Protein AF-A0A227J5L9-F1 (afdb_monomer)

pLDDT: mean 97.01, std 2.02, range [86.06, 98.88]

Mean predicted aligned error: 3.34 Å

Foldseek 3Di:
DQVDPVPVQRHNDDPVVVVLVVCCVVVPDPVLVVQLVVQCVVVVDNVVSVLVSVCVSCVPPCNCVSCSVCRCPPHDPCVVVVVVVVVVVVCCVPPPVVVVVVVVVVVVVVVCVVCVPPDD

Solvent-accessible surface area (backbone atoms only — not comparable to full-atom values): 6968 Å² total; per-residue (Å²): 104,34,88,40,84,88,44,71,86,37,57,67,69,52,73,67,58,49,48,51,54,50,49,52,66,75,65,65,45,71,68,54,56,51,50,28,54,58,45,18,74,74,66,76,34,65,66,60,11,49,53,52,47,53,46,63,73,31,55,88,38,67,79,53,40,74,39,47,84,57,63,70,61,95,56,56,67,61,67,53,48,55,52,51,50,51,51,51,52,50,48,45,40,65,75,46,51,51,53,54,53,47,53,52,52,52,52,53,49,49,50,53,63,71,50,66,84,60,86,130

Radius of gyration: 22.79 Å; Cα contacts (8 Å, |Δi|>4): 57; chains: 1; bounding box: 56×36×61 Å

Nearest PDB structures (foldseek):
  3gzh-assembly1_A  TM=9.976E-01  e=1.103E-10  Escherichia coli O157:H7
  2pts-assembly1_A  TM=9.900E-01  e=1.573E-10  Escherichia coli
  2ptr-assembly1_B-2  TM=9.992E-01  e=2.843E-10  Escherichia coli
  2ptr-assembly1_A-2  TM=9.948E-01  e=4.564E-10  Escherichia coli
  2ptq-assembly1_A  TM=9.961E-01  e=6.906E-10  Escherichia coli

InterPro domains:
  IPR008948 L-Aspartase-like [SSF48557] (12-119)
  IPR022761 Fumarate lyase, N-terminal [PF00206] (4-120)
  IPR024083 Fumarase/histidase, N-terminal [G3DSA:1.10.275.10] (1-71)
  IPR047136 Adenylosuccinate lyase PurB, bacteria [PTHR43411] (1-120)

Organism: Vibrio parahaemolyticus (NCBI:txid670)

Structure (mmCIF, N/CA/C/O backbone):
data_AF-A0A227J5L9-F1
#
_entry.id   AF-A0A227J5L9-F1
#
loop_
_atom_site.group_PDB
_atom_site.id
_atom_site.type_symbol
_atom_site.label_atom_id
_atom_site.label_alt_id
_atom_site.label_comp_id
_atom_site.label_asym_id
_atom_site.label_entity_id
_atom_site.label_seq_id
_atom_site.pdbx_PDB_ins_code
_atom_site.Cartn_x
_atom_site.Cartn_y
_atom_site.Cartn_z
_atom_site.occupancy
_atom_site.B_iso_or_equiv
_atom_site.auth_seq_id
_atom_site.auth_comp_id
_atom_site.auth_asym_id
_atom_site.auth_atom_id
_atom_site.pdbx_PDB_model_num
ATOM 1 N N . LEU A 1 1 ? -7.383 -10.925 11.156 1.00 88.50 1 LEU A N 1
ATOM 2 C CA . LEU A 1 1 ? -7.974 -11.322 12.455 1.00 88.50 1 LEU A CA 1
ATOM 3 C C . LEU A 1 1 ? -9.370 -11.901 12.258 1.00 88.50 1 LEU A C 1
ATOM 5 O O . LEU A 1 1 ? -9.517 -13.080 12.512 1.00 88.50 1 LEU A O 1
ATOM 9 N N . ALA A 1 2 ? -10.328 -11.152 11.695 1.00 92.06 2 ALA A N 1
ATOM 10 C CA . ALA A 1 2 ? -11.714 -11.605 11.471 1.00 92.06 2 ALA A CA 1
ATOM 11 C C . ALA A 1 2 ? -11.877 -12.971 10.762 1.00 92.06 2 ALA A C 1
ATOM 13 O O . ALA A 1 2 ? -12.803 -13.722 11.045 1.00 92.06 2 ALA A O 1
ATOM 14 N N . ALA A 1 3 ? -10.969 -13.322 9.846 1.00 93.38 3 ALA A N 1
ATOM 15 C CA . ALA A 1 3 ? -10.995 -14.610 9.145 1.00 93.38 3 ALA A CA 1
ATOM 16 C C . ALA A 1 3 ? -10.444 -15.802 9.966 1.00 93.38 3 ALA A C 1
ATOM 18 O O . ALA A 1 3 ? -10.459 -16.933 9.484 1.00 93.38 3 ALA A O 1
ATOM 19 N N . THR A 1 4 ? -9.923 -15.568 11.174 1.00 95.50 4 THR A N 1
ATOM 20 C CA . THR A 1 4 ? -9.308 -16.581 12.043 1.00 95.50 4 THR A CA 1
ATOM 21 C C . THR A 1 4 ? -10.305 -17.002 13.121 1.00 95.50 4 THR A C 1
ATOM 23 O O . THR A 1 4 ? -10.536 -16.260 14.071 1.00 95.50 4 THR A O 1
ATOM 26 N N . ALA A 1 5 ? -10.886 -18.199 12.989 1.00 95.06 5 ALA A N 1
ATOM 27 C CA . ALA A 1 5 ? -11.962 -18.683 13.861 1.00 95.06 5 ALA A CA 1
ATOM 28 C C . ALA A 1 5 ? -11.568 -18.787 15.348 1.00 95.06 5 ALA A C 1
ATOM 30 O O . ALA A 1 5 ? -12.430 -18.735 16.223 1.00 95.06 5 ALA A O 1
ATOM 31 N N . GLU A 1 6 ? -10.277 -18.930 15.641 1.00 97.62 6 GLU A N 1
ATOM 32 C CA . GLU A 1 6 ? -9.729 -19.022 16.993 1.00 97.62 6 GLU A CA 1
ATOM 33 C C . GLU A 1 6 ? -9.680 -17.672 17.732 1.00 97.62 6 GLU A C 1
ATOM 35 O O . GLU A 1 6 ? -9.526 -17.662 18.952 1.00 97.62 6 GLU A O 1
ATOM 40 N N . ILE A 1 7 ? -9.815 -16.541 17.026 1.00 96.50 7 ILE A N 1
ATOM 41 C CA . ILE A 1 7 ? -9.799 -15.188 17.607 1.00 96.50 7 ILE A CA 1
ATOM 42 C C . ILE A 1 7 ? -11.244 -14.701 17.747 1.00 96.50 7 ILE A C 1
ATOM 44 O O . ILE A 1 7 ? -11.744 -13.921 16.940 1.00 96.50 7 ILE A O 1
ATOM 48 N N . ALA A 1 8 ? -11.941 -15.196 18.769 1.00 96.81 8 ALA A N 1
ATOM 49 C CA . ALA A 1 8 ? -13.371 -14.947 18.961 1.00 96.81 8 ALA A CA 1
ATOM 50 C C . ALA A 1 8 ? -13.713 -13.471 19.247 1.00 96.81 8 ALA A C 1
ATOM 52 O O . ALA A 1 8 ? -14.840 -13.044 18.999 1.00 96.81 8 ALA A O 1
ATOM 53 N N . GLU A 1 9 ? -12.756 -12.685 19.748 1.00 97.06 9 GLU A N 1
ATOM 54 C CA . GLU A 1 9 ? -12.909 -11.250 19.999 1.00 97.06 9 GLU A CA 1
ATOM 55 C C . GLU A 1 9 ? -13.003 -10.413 18.712 1.00 97.06 9 GLU A C 1
ATOM 57 O O . GLU A 1 9 ? -13.466 -9.275 18.761 1.00 97.06 9 GLU A O 1
ATOM 62 N N . VAL A 1 10 ? -12.603 -10.973 17.564 1.00 96.94 10 VAL A N 1
ATOM 63 C CA . VAL A 1 10 ? -12.768 -10.360 16.241 1.00 96.94 10 VAL A CA 1
ATOM 64 C C . VAL A 1 10 ? -13.524 -11.343 15.343 1.00 96.94 10 VAL A C 1
ATOM 66 O O . VAL A 1 10 ? -12.890 -12.139 14.649 1.00 96.94 10 VAL A O 1
ATOM 69 N N . PRO A 1 11 ? -14.869 -11.334 15.355 1.00 96.44 11 PRO A N 1
ATOM 70 C CA . PRO A 1 11 ? -15.656 -12.257 14.546 1.00 96.44 11 PRO A CA 1
ATOM 71 C C . PRO A 1 11 ? -15.469 -11.997 13.046 1.00 96.44 11 PRO A C 1
ATOM 73 O O . PRO A 1 11 ? -15.021 -10.928 12.629 1.00 96.44 11 PRO A O 1
ATOM 76 N N . ALA A 1 12 ? -15.849 -12.981 12.227 1.00 97.25 12 ALA A N 1
ATOM 77 C CA . ALA A 1 12 ? -15.866 -12.831 10.777 1.00 97.25 12 ALA A CA 1
ATOM 78 C C . ALA A 1 12 ? -16.761 -11.660 10.364 1.00 97.25 12 ALA A C 1
ATOM 80 O O . ALA A 1 12 ? -17.913 -11.579 10.789 1.00 97.25 12 ALA A O 1
ATOM 81 N N . PHE A 1 13 ? -16.217 -10.784 9.521 1.00 97.38 13 PHE A N 1
ATOM 82 C CA . PHE A 1 13 ? -16.936 -9.614 9.045 1.00 97.38 13 PHE A CA 1
ATOM 83 C C . PHE A 1 13 ? -17.960 -9.960 7.964 1.00 97.38 13 PHE A C 1
ATOM 85 O O . PHE A 1 13 ? -17.742 -10.860 7.145 1.00 97.38 13 PHE A O 1
ATOM 92 N N . SER A 1 14 ? -19.045 -9.190 7.930 1.00 97.81 14 SER A N 1
ATOM 93 C CA . SER A 1 14 ? -20.008 -9.155 6.832 1.00 97.81 14 SER A CA 1
ATOM 94 C C . SER A 1 14 ? -19.347 -8.779 5.497 1.00 97.81 14 SER A C 1
ATOM 96 O O . SER A 1 14 ? -18.230 -8.252 5.444 1.00 97.81 14 SER A O 1
ATOM 98 N N . ALA A 1 15 ? -20.030 -9.054 4.384 1.00 97.81 15 ALA A N 1
ATOM 99 C CA . ALA A 1 15 ? -19.538 -8.657 3.064 1.00 97.81 15 ALA A CA 1
ATOM 100 C C . ALA A 1 15 ? -19.441 -7.127 2.953 1.00 97.81 15 ALA A C 1
ATOM 102 O O . ALA A 1 15 ? -18.488 -6.607 2.384 1.00 97.81 15 ALA A O 1
ATOM 103 N N . GLU A 1 16 ? -20.391 -6.416 3.556 1.00 97.56 16 GLU A N 1
ATOM 104 C CA . GLU A 1 16 ? -20.464 -4.961 3.579 1.00 97.56 16 GLU A CA 1
ATOM 105 C C . GLU A 1 16 ? -19.307 -4.345 4.375 1.00 97.56 16 GLU A C 1
ATOM 107 O O . GLU A 1 16 ? -18.691 -3.384 3.918 1.00 97.56 16 GLU A O 1
ATOM 112 N N . ALA A 1 17 ? -18.967 -4.915 5.535 1.00 97.19 17 ALA A N 1
ATOM 113 C CA . ALA A 1 17 ? -17.833 -4.454 6.333 1.00 97.19 17 ALA A CA 1
ATOM 114 C C . ALA A 1 17 ? -16.485 -4.739 5.653 1.00 97.19 17 ALA A C 1
ATOM 116 O O . ALA A 1 17 ? -15.603 -3.880 5.675 1.00 97.19 17 ALA A O 1
ATOM 117 N N . ASN A 1 18 ? -16.327 -5.901 5.006 1.00 97.50 18 ASN A N 1
ATOM 118 C CA . ASN A 1 18 ? -15.130 -6.177 4.204 1.00 97.50 18 ASN A CA 1
ATOM 119 C C . ASN A 1 18 ? -15.016 -5.201 3.026 1.00 97.50 18 ASN A C 1
ATOM 121 O O . ASN A 1 18 ? -13.963 -4.597 2.844 1.00 97.50 18 ASN A O 1
ATOM 125 N N . GLN A 1 19 ? -16.112 -4.971 2.294 1.00 97.69 19 GLN A N 1
ATOM 126 C CA . GLN A 1 19 ? -16.127 -4.022 1.181 1.00 97.69 19 GLN A CA 1
ATOM 127 C C . GLN A 1 19 ? -15.775 -2.603 1.641 1.00 97.69 19 GLN A C 1
ATOM 129 O O . GLN A 1 19 ? -15.016 -1.918 0.966 1.00 97.69 19 GLN A O 1
ATOM 134 N N . PHE A 1 20 ? -16.261 -2.171 2.808 1.00 97.56 20 PHE A N 1
ATOM 135 C CA . PHE A 1 20 ? -15.897 -0.873 3.375 1.00 97.56 20 PHE A CA 1
ATOM 136 C C . PHE A 1 20 ? -14.382 -0.741 3.612 1.00 97.56 20 PHE A C 1
ATOM 138 O O . PHE A 1 20 ? -13.795 0.294 3.297 1.00 97.56 20 PHE A O 1
ATOM 145 N N . LEU A 1 21 ? -13.740 -1.777 4.165 1.00 97.06 21 LEU A N 1
ATOM 146 C CA . LEU A 1 21 ? -12.292 -1.782 4.401 1.00 97.06 21 LEU A CA 1
ATOM 147 C C . LEU A 1 21 ? -11.497 -1.800 3.087 1.00 97.06 21 LEU A C 1
ATOM 149 O O . LEU A 1 21 ? -10.510 -1.071 2.965 1.00 97.06 21 LEU A O 1
ATOM 153 N N . ASP A 1 22 ? -11.943 -2.587 2.108 1.00 97.62 22 ASP A N 1
ATOM 154 C CA . ASP A 1 22 ? -11.329 -2.647 0.780 1.00 97.62 22 ASP A CA 1
ATOM 155 C C . ASP A 1 22 ? -11.436 -1.294 0.061 1.00 97.62 22 ASP A C 1
ATOM 157 O O . ASP A 1 22 ? -10.448 -0.794 -0.481 1.00 97.62 22 ASP A O 1
ATOM 161 N N . ASP A 1 23 ? -12.604 -0.651 0.123 1.00 98.00 23 ASP A N 1
ATOM 162 C CA . ASP A 1 23 ? -12.834 0.673 -0.455 1.00 98.00 23 ASP A CA 1
ATOM 163 C C . ASP A 1 23 ? -11.990 1.747 0.235 1.00 98.00 23 ASP A C 1
ATOM 165 O O . ASP A 1 23 ? -11.495 2.655 -0.436 1.00 98.00 23 ASP A O 1
ATOM 169 N N . LEU A 1 24 ? -11.791 1.653 1.554 1.00 96.44 24 LEU A N 1
ATOM 170 C CA . LEU A 1 24 ? -10.923 2.570 2.292 1.00 96.44 24 LEU A CA 1
ATOM 171 C C . LEU A 1 24 ? -9.466 2.471 1.817 1.00 96.44 24 LEU A C 1
ATOM 173 O O . LEU A 1 24 ? -8.802 3.497 1.672 1.00 96.44 24 LEU A O 1
ATOM 177 N N . ALA A 1 25 ? -8.975 1.257 1.554 1.00 96.31 25 ALA A N 1
ATOM 178 C CA . ALA A 1 25 ? -7.630 1.043 1.029 1.00 96.31 25 ALA A CA 1
ATOM 179 C C . ALA A 1 25 ? -7.506 1.482 -0.441 1.00 96.31 25 ALA A C 1
ATOM 181 O O . ALA A 1 25 ? -6.538 2.149 -0.806 1.00 96.31 25 ALA A O 1
ATOM 182 N N . ALA A 1 26 ? -8.488 1.139 -1.279 1.00 97.81 26 ALA A N 1
ATOM 183 C CA . ALA A 1 26 ? -8.471 1.433 -2.710 1.00 97.81 26 ALA A CA 1
ATOM 184 C C . ALA A 1 26 ? -8.648 2.927 -3.026 1.00 97.81 26 ALA A C 1
ATOM 186 O O . ALA A 1 26 ? -8.095 3.415 -4.010 1.00 97.81 26 ALA A O 1
ATOM 187 N N . ASN A 1 27 ? -9.405 3.651 -2.197 1.00 97.75 27 ASN A N 1
ATOM 188 C CA . ASN A 1 27 ? -9.740 5.061 -2.410 1.00 97.75 27 ASN A CA 1
ATOM 189 C C . ASN A 1 27 ? -9.002 6.011 -1.453 1.00 97.75 27 ASN A C 1
ATOM 191 O O . ASN A 1 27 ? -9.432 7.153 -1.274 1.00 97.75 27 ASN A O 1
ATOM 195 N N . PHE A 1 28 ? -7.906 5.560 -0.833 1.00 98.19 28 PHE A N 1
ATOM 196 C CA . PHE A 1 28 ? -7.077 6.409 0.020 1.00 98.19 28 PHE A CA 1
ATOM 197 C C . PHE A 1 28 ? -6.597 7.651 -0.746 1.00 98.19 28 PHE A C 1
ATOM 199 O O . PHE A 1 28 ? -6.024 7.549 -1.833 1.00 98.19 28 PHE A O 1
ATOM 206 N N . SER A 1 29 ? -6.830 8.833 -0.176 1.00 98.38 29 SER A N 1
ATOM 207 C CA . SER A 1 29 ? -6.619 10.114 -0.854 1.00 98.38 29 SER A CA 1
ATOM 208 C C . SER A 1 29 ? -5.532 10.978 -0.209 1.00 98.38 29 SER A C 1
ATOM 210 O O . SER A 1 29 ? -5.118 10.771 0.931 1.00 98.38 29 SER A O 1
ATOM 212 N N . GLU A 1 30 ? -5.107 12.033 -0.910 1.00 98.38 30 GLU A N 1
ATOM 213 C CA . GLU A 1 30 ? -4.221 13.049 -0.323 1.00 98.38 30 GLU A CA 1
ATOM 214 C C . GLU A 1 30 ? -4.853 13.740 0.896 1.00 98.38 30 GLU A C 1
ATOM 216 O O . GLU A 1 30 ? -4.150 14.080 1.847 1.00 98.38 30 GLU A O 1
ATOM 221 N N . ALA A 1 31 ? -6.180 13.912 0.912 1.00 98.50 31 ALA A N 1
ATOM 222 C CA . ALA A 1 31 ? -6.887 14.471 2.061 1.00 98.50 31 ALA A CA 1
ATOM 223 C C . ALA A 1 31 ? -6.791 13.549 3.289 1.00 98.50 31 ALA A C 1
ATOM 225 O O . ALA A 1 31 ? -6.610 14.030 4.408 1.00 98.50 31 ALA A O 1
ATOM 226 N N . ASP A 1 32 ? -6.838 12.231 3.082 1.00 98.25 32 ASP A N 1
ATOM 227 C CA . ASP A 1 32 ? -6.628 11.245 4.145 1.00 98.25 32 ASP A CA 1
ATOM 228 C C . ASP A 1 32 ? -5.187 11.274 4.663 1.00 98.25 32 ASP A C 1
ATOM 230 O O . ASP A 1 32 ? -4.957 11.279 5.874 1.00 98.25 32 ASP A O 1
ATOM 234 N N . ALA A 1 33 ? -4.208 11.387 3.760 1.00 98.19 33 ALA A N 1
ATOM 235 C CA . ALA A 1 33 ? -2.807 11.554 4.136 1.00 98.19 33 ALA A CA 1
ATOM 236 C C . ALA A 1 33 ? -2.585 12.828 4.970 1.00 98.19 33 ALA A C 1
ATOM 238 O O . ALA A 1 33 ? -1.884 12.794 5.984 1.00 98.19 33 ALA A O 1
ATOM 239 N N . LEU A 1 34 ? -3.216 13.945 4.592 1.00 98.44 34 LEU A N 1
ATOM 240 C CA . LEU A 1 34 ? -3.180 15.184 5.370 1.00 98.44 34 LEU A CA 1
ATOM 241 C C . LEU A 1 34 ? -3.846 15.015 6.738 1.00 98.44 34 LEU A C 1
ATOM 243 O O . LEU A 1 34 ? -3.291 15.479 7.734 1.00 98.44 34 LEU A O 1
ATOM 247 N N . ARG A 1 35 ? -4.972 14.296 6.817 1.00 98.38 35 ARG A N 1
ATOM 248 C CA . ARG A 1 35 ? -5.629 13.998 8.094 1.00 98.38 35 ARG A CA 1
ATOM 249 C C . ARG A 1 35 ? -4.721 13.192 9.026 1.00 98.38 35 ARG A C 1
ATOM 251 O O . ARG A 1 35 ? -4.613 13.523 10.205 1.00 98.38 35 ARG A O 1
ATOM 258 N N . ILE A 1 36 ? -4.000 12.200 8.504 1.00 98.50 36 ILE A N 1
ATOM 259 C CA . ILE A 1 36 ? -2.988 11.457 9.272 1.00 98.50 36 ILE A CA 1
ATOM 260 C C . ILE A 1 36 ? -1.898 12.406 9.781 1.00 98.50 36 ILE A C 1
ATOM 262 O O . ILE A 1 36 ? -1.532 12.342 10.954 1.00 98.50 36 ILE A O 1
ATOM 266 N N . LYS A 1 37 ? -1.417 13.338 8.946 1.00 98.25 37 LYS A N 1
ATOM 267 C CA . LYS A 1 37 ? -0.428 14.343 9.370 1.00 98.25 37 LYS A CA 1
ATOM 268 C C . LYS A 1 37 ? -0.949 15.283 10.453 1.00 98.25 37 LYS A C 1
ATOM 270 O O . LYS A 1 37 ? -0.175 15.679 11.320 1.00 98.25 37 LYS A O 1
ATOM 275 N N . GLU A 1 38 ? -2.231 15.633 10.454 1.00 98.25 38 GLU A N 1
ATOM 276 C CA . GLU A 1 38 ? -2.833 16.404 11.548 1.00 98.25 38 GLU A CA 1
ATOM 277 C C . GLU A 1 38 ? -2.810 15.633 12.868 1.00 98.25 38 GLU A C 1
ATOM 279 O O . GLU A 1 38 ? -2.395 16.186 13.886 1.00 98.25 38 GLU A O 1
ATOM 284 N N . ILE A 1 39 ? -3.202 14.357 12.843 1.00 98.19 39 ILE A N 1
ATOM 285 C CA . ILE A 1 39 ? -3.189 13.477 14.019 1.00 98.19 39 ILE A CA 1
ATOM 286 C C . ILE A 1 39 ? -1.753 13.281 14.528 1.00 98.19 39 ILE A C 1
ATOM 288 O O . ILE A 1 39 ? -1.499 13.353 15.733 1.00 98.19 39 ILE A O 1
ATOM 292 N N . GLU A 1 40 ? -0.796 13.108 13.612 1.00 98.06 40 GLU A N 1
ATOM 293 C CA . GLU A 1 40 ? 0.627 12.939 13.921 1.00 98.06 40 GLU A CA 1
ATOM 294 C C . GLU A 1 40 ? 1.196 14.112 14.726 1.00 98.06 40 GLU A C 1
ATOM 296 O O . GLU A 1 40 ? 2.042 13.911 15.594 1.00 98.06 40 GLU A O 1
ATOM 301 N N . ARG A 1 41 ? 0.694 15.338 14.528 1.00 97.19 41 ARG A N 1
ATOM 302 C CA . ARG A 1 41 ? 1.122 16.503 15.326 1.00 97.19 41 ARG A CA 1
ATOM 303 C C . ARG A 1 41 ? 0.807 16.355 16.813 1.00 97.19 41 ARG A C 1
ATOM 305 O O . ARG A 1 41 ? 1.463 16.999 17.628 1.00 97.19 41 ARG A O 1
ATOM 312 N N . THR A 1 42 ? -0.203 15.562 17.161 1.00 96.25 42 THR A N 1
ATOM 313 C CA . THR A 1 42 ? -0.575 15.275 18.548 1.00 96.25 42 THR A CA 1
ATOM 314 C C . THR A 1 42 ? 0.107 14.013 19.062 1.00 96.25 42 THR A C 1
ATOM 316 O O . THR A 1 42 ? 0.594 14.012 20.189 1.00 96.25 42 THR A O 1
ATOM 319 N N . THR A 1 43 ? 0.168 12.945 18.261 1.00 94.31 43 THR A N 1
ATOM 320 C CA . THR A 1 43 ? 0.774 11.671 18.690 1.00 94.31 43 THR A CA 1
ATOM 321 C C . THR A 1 43 ? 2.301 11.703 18.690 1.00 94.31 43 THR A C 1
ATOM 323 O O . THR A 1 43 ? 2.921 10.933 19.420 1.00 94.31 43 THR A O 1
ATOM 326 N N . ASN A 1 44 ? 2.905 12.565 17.865 1.00 95.00 44 ASN A N 1
ATOM 327 C CA . ASN A 1 44 ? 4.332 12.586 17.541 1.00 95.00 44 ASN A CA 1
ATOM 328 C C . ASN A 1 44 ? 4.864 11.209 17.089 1.00 95.00 44 ASN A C 1
ATOM 330 O O . ASN A 1 44 ? 6.009 10.848 17.363 1.00 95.00 44 ASN A O 1
ATOM 334 N N . HIS A 1 45 ? 3.997 10.424 16.441 1.00 94.69 45 HIS A N 1
ATOM 335 C CA . HIS A 1 45 ? 4.292 9.095 15.918 1.00 94.69 45 HIS A CA 1
ATOM 336 C C . HIS A 1 45 ? 3.379 8.795 14.722 1.00 94.69 45 HIS A C 1
ATOM 338 O O . HIS A 1 45 ? 2.152 8.760 14.854 1.00 94.69 45 HIS A O 1
ATOM 344 N N . ASP A 1 46 ? 3.999 8.535 13.576 1.00 93.31 46 ASP A N 1
ATOM 345 C CA . ASP A 1 46 ? 3.375 8.279 12.274 1.00 93.31 46 ASP A CA 1
ATOM 346 C C . ASP A 1 46 ? 2.451 7.047 12.242 1.00 93.31 46 ASP A C 1
ATOM 348 O O . ASP A 1 46 ? 1.264 7.184 11.957 1.00 93.31 46 ASP A O 1
ATOM 352 N N . VAL A 1 47 ? 2.934 5.852 12.594 1.00 94.62 47 VAL A N 1
ATOM 353 C CA . VAL A 1 47 ? 2.131 4.616 12.588 1.00 94.62 47 VAL A CA 1
ATOM 354 C C . VAL A 1 47 ? 0.969 4.718 13.574 1.00 94.62 47 VAL A C 1
ATOM 356 O O . VAL A 1 47 ? -0.153 4.322 13.258 1.00 94.62 47 VAL A O 1
ATOM 359 N N . LYS A 1 48 ? 1.191 5.341 14.739 1.00 93.62 48 LYS A N 1
ATOM 360 C CA . LYS A 1 48 ? 0.105 5.600 15.688 1.00 93.62 48 LYS A CA 1
ATOM 361 C C . LYS A 1 48 ? -0.945 6.551 15.108 1.00 93.62 48 LYS A C 1
ATOM 363 O O . LYS A 1 48 ? -2.132 6.377 15.369 1.00 93.62 48 LYS A O 1
ATOM 368 N N . ALA A 1 49 ? -0.537 7.539 14.312 1.00 97.44 49 ALA A N 1
ATOM 369 C CA . ALA A 1 49 ? -1.470 8.437 13.639 1.00 97.44 49 ALA A CA 1
ATOM 370 C C . ALA A 1 49 ? -2.323 7.710 12.587 1.00 97.44 49 ALA A C 1
ATOM 372 O O . ALA A 1 49 ? -3.519 7.981 12.492 1.00 97.44 49 ALA A O 1
ATOM 373 N N . VAL A 1 50 ? -1.747 6.744 11.861 1.00 97.31 50 VAL A N 1
ATOM 374 C CA . VAL A 1 50 ? -2.500 5.863 10.950 1.00 97.31 50 VAL A CA 1
ATOM 375 C C . VAL A 1 50 ? -3.523 5.022 11.718 1.00 97.31 50 VAL A C 1
ATOM 377 O O . VAL A 1 50 ? -4.670 4.929 11.291 1.00 97.31 50 VAL A O 1
ATOM 380 N N . GLU A 1 51 ? -3.158 4.457 12.874 1.00 95.94 51 GLU A N 1
ATOM 381 C CA . GLU A 1 51 ? -4.100 3.707 13.720 1.00 95.94 51 GLU A CA 1
ATOM 382 C C . GLU A 1 51 ? -5.305 4.572 14.127 1.00 95.94 51 GLU A C 1
ATOM 384 O O . GLU A 1 51 ? -6.451 4.161 13.956 1.00 95.94 51 GLU A O 1
ATOM 389 N N . TYR A 1 52 ? -5.064 5.793 14.615 1.00 96.25 52 TYR A N 1
ATOM 390 C CA . TYR A 1 52 ? -6.143 6.718 14.976 1.00 96.25 52 TYR A CA 1
ATOM 391 C C . TYR A 1 52 ? -6.999 7.121 13.775 1.00 96.25 52 TYR A C 1
ATOM 393 O O . TYR A 1 52 ? -8.221 7.162 13.894 1.00 96.25 52 TYR A O 1
ATOM 401 N N . PHE A 1 53 ? -6.385 7.368 12.619 1.00 97.94 53 PHE A N 1
ATOM 402 C CA . PHE A 1 53 ? -7.116 7.638 11.385 1.00 97.94 53 PHE A CA 1
ATOM 403 C C . PHE A 1 53 ? -8.058 6.481 11.015 1.00 97.94 53 PHE A C 1
ATOM 405 O O . PHE A 1 53 ? -9.223 6.718 10.698 1.00 97.94 53 PHE A O 1
ATOM 412 N N . LEU A 1 54 ? -7.598 5.228 11.107 1.00 96.69 54 LEU A N 1
ATOM 413 C CA . LEU A 1 54 ? -8.447 4.061 10.852 1.00 96.69 54 LEU A CA 1
ATOM 414 C C . LEU A 1 54 ? -9.609 3.987 11.850 1.00 96.69 54 LEU A C 1
ATOM 416 O O . LEU A 1 54 ? -10.745 3.761 11.435 1.00 96.69 54 LEU A O 1
ATOM 420 N N . LYS A 1 55 ? -9.353 4.255 13.139 1.00 96.00 55 LYS A N 1
ATOM 421 C CA . LYS A 1 55 ? -10.403 4.331 14.169 1.00 96.00 55 LYS A CA 1
ATOM 422 C C . LYS A 1 55 ? -11.445 5.414 13.860 1.00 96.00 55 LYS A C 1
ATOM 424 O O . LYS A 1 55 ? -12.630 5.163 14.051 1.00 96.00 55 LYS A O 1
ATOM 429 N N . GLU A 1 56 ? -11.029 6.580 13.355 1.00 96.69 56 GLU A N 1
ATOM 430 C CA . GLU A 1 56 ? -11.950 7.636 12.905 1.00 96.69 56 GLU A CA 1
ATOM 431 C C . GLU A 1 56 ? -12.809 7.171 11.722 1.00 96.69 56 GLU A C 1
ATOM 433 O O . GLU A 1 56 ? -14.019 7.382 11.723 1.00 96.69 56 GLU A O 1
ATOM 438 N N . LYS A 1 57 ? -12.211 6.501 10.729 1.00 96.56 57 LYS A N 1
ATOM 439 C CA . LYS A 1 57 ? -12.919 6.059 9.516 1.00 96.56 57 LYS A CA 1
ATOM 440 C C . LYS A 1 57 ? -13.980 5.001 9.783 1.00 96.56 57 LYS A C 1
ATOM 442 O O . LYS A 1 57 ? -15.009 5.010 9.115 1.00 96.56 57 LYS A O 1
ATOM 447 N N . VAL A 1 58 ? -13.749 4.106 10.739 1.00 95.88 58 VAL A N 1
ATOM 448 C CA . VAL A 1 58 ? -14.693 3.020 11.041 1.00 95.88 58 VAL A CA 1
ATOM 449 C C . VAL A 1 58 ? -15.723 3.368 12.116 1.00 95.88 58 VAL A C 1
ATOM 451 O O . VAL A 1 58 ? -16.557 2.525 12.436 1.00 95.88 58 VAL A O 1
ATOM 454 N N . ALA A 1 59 ? -15.677 4.575 12.692 1.00 95.38 59 ALA A N 1
ATOM 455 C CA . ALA A 1 59 ? -16.489 4.941 13.854 1.00 95.38 59 ALA A CA 1
ATOM 456 C C . ALA A 1 59 ? -18.002 4.789 13.623 1.00 95.38 59 ALA A C 1
ATOM 458 O O . ALA A 1 59 ? -18.723 4.348 14.519 1.00 95.38 59 ALA A O 1
ATOM 459 N N . ASP A 1 60 ? -18.461 5.081 12.406 1.00 94.19 60 ASP A N 1
ATOM 460 C CA . ASP A 1 60 ? -19.873 5.005 12.018 1.00 94.19 60 ASP A CA 1
ATOM 461 C C . ASP A 1 60 ? -20.292 3.625 11.479 1.00 94.19 60 ASP A C 1
ATOM 463 O O . ASP A 1 60 ? -21.442 3.439 11.080 1.00 94.19 60 ASP A O 1
ATOM 467 N N . VAL A 1 61 ? -19.384 2.641 11.471 1.00 96.12 61 VAL A N 1
ATOM 468 C CA . VAL A 1 61 ? -19.660 1.258 11.059 1.00 96.12 61 VAL A CA 1
ATOM 469 C C . VAL A 1 61 ? -19.678 0.382 12.315 1.00 96.12 61 VAL A C 1
ATOM 471 O O . VAL A 1 61 ? -18.612 -0.039 12.765 1.00 96.12 61 VAL A O 1
ATOM 474 N N . PRO A 1 62 ? -20.853 0.074 12.910 1.00 96.38 62 PRO A N 1
ATOM 475 C CA . PRO A 1 62 ? -20.930 -0.535 14.242 1.00 96.38 62 PRO A CA 1
ATOM 476 C C . PRO A 1 62 ? -20.136 -1.837 14.387 1.00 96.38 62 PRO A C 1
ATOM 478 O O . PRO A 1 62 ? -19.511 -2.066 15.419 1.00 96.38 62 PRO A O 1
ATOM 481 N N . GLU A 1 63 ? -20.137 -2.664 13.340 1.00 96.31 63 GLU A N 1
ATOM 482 C CA . GLU A 1 63 ? -19.405 -3.931 13.281 1.00 96.31 63 GLU A CA 1
ATOM 483 C C . GLU A 1 63 ? -17.884 -3.738 13.386 1.00 96.31 63 GLU A C 1
ATOM 485 O O . GLU A 1 63 ? -17.223 -4.436 14.150 1.00 96.31 63 GLU A O 1
ATOM 490 N N . LEU A 1 64 ? -17.333 -2.754 12.669 1.00 96.81 64 LEU A N 1
ATOM 491 C CA . LEU A 1 64 ? -15.901 -2.449 12.676 1.00 96.81 64 LEU A CA 1
ATOM 492 C C . LEU A 1 64 ? -15.503 -1.640 13.917 1.00 96.81 64 LEU A C 1
ATOM 494 O O . LEU A 1 64 ? -14.446 -1.871 14.503 1.00 96.81 64 LEU A O 1
ATOM 498 N N . HIS A 1 65 ? -16.364 -0.721 14.358 1.00 96.25 65 HIS A N 1
ATOM 499 C CA . HIS A 1 65 ? -16.151 0.057 15.573 1.00 96.25 65 HIS A CA 1
ATOM 500 C C . HIS A 1 65 ? -16.088 -0.837 16.821 1.00 96.25 65 HIS A C 1
ATOM 502 O O . HIS A 1 65 ? -15.285 -0.579 17.715 1.00 96.25 65 HIS A O 1
ATOM 508 N N . ALA A 1 66 ? -16.876 -1.918 16.871 1.00 96.38 66 ALA A N 1
ATOM 509 C CA . ALA A 1 66 ? -16.867 -2.874 17.981 1.00 96.38 66 ALA A CA 1
ATOM 510 C C . ALA A 1 66 ? -15.502 -3.553 18.206 1.00 96.38 66 ALA A C 1
ATOM 512 O O . ALA A 1 66 ? -15.231 -4.019 19.311 1.00 96.38 66 ALA A O 1
ATOM 513 N N . VAL A 1 67 ? -14.643 -3.586 17.184 1.00 96.50 67 VAL A N 1
ATOM 514 C CA . VAL A 1 67 ? -13.306 -4.198 17.227 1.00 96.50 67 VAL A CA 1
ATOM 515 C C . VAL A 1 67 ? -12.190 -3.175 16.995 1.00 96.50 67 VAL A C 1
ATOM 517 O O . VAL A 1 67 ? -11.075 -3.541 16.630 1.00 96.50 67 VAL A O 1
ATOM 520 N N . ASN A 1 68 ? -12.455 -1.882 17.210 1.00 93.75 68 ASN A N 1
ATOM 521 C CA . ASN A 1 68 ? -11.501 -0.810 16.908 1.00 93.75 68 ASN A CA 1
ATOM 522 C C . ASN A 1 68 ? -10.160 -0.936 17.668 1.00 93.75 68 ASN A C 1
ATOM 524 O O . ASN A 1 68 ? -9.114 -0.559 17.146 1.00 93.75 68 ASN A O 1
ATOM 528 N N . GLU A 1 69 ? -10.149 -1.512 18.869 1.00 94.50 69 GLU A N 1
ATOM 529 C CA . GLU A 1 69 ? -8.926 -1.746 19.646 1.00 94.50 69 GLU A CA 1
ATOM 530 C C . GLU A 1 69 ? -8.074 -2.905 19.104 1.00 94.50 69 GLU A C 1
ATOM 532 O O . GLU A 1 69 ? -6.954 -3.113 19.567 1.00 94.50 69 GLU A O 1
ATOM 537 N N . PHE A 1 70 ? -8.566 -3.639 18.099 1.00 96.25 70 PHE A N 1
ATOM 538 C CA . PHE A 1 70 ? -7.803 -4.676 17.407 1.00 96.25 70 PHE A CA 1
ATOM 539 C C . PHE A 1 70 ? -7.035 -4.165 16.182 1.00 96.25 70 PHE A C 1
ATOM 541 O O . PHE A 1 70 ? -6.246 -4.916 15.597 1.00 96.25 70 PHE A O 1
ATOM 548 N N . PHE A 1 71 ? -7.198 -2.893 15.800 1.00 94.38 71 PHE A N 1
ATOM 549 C CA . PHE A 1 71 ? -6.268 -2.273 14.857 1.00 94.38 71 PHE A CA 1
ATOM 550 C C . PHE A 1 71 ? -4.863 -2.265 15.462 1.00 94.38 71 PHE A C 1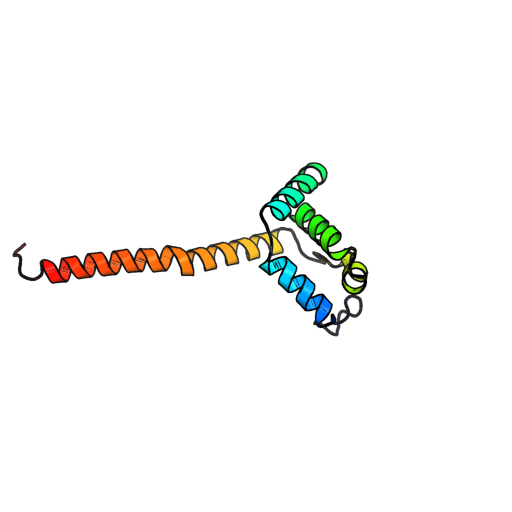
ATOM 552 O O . PHE A 1 71 ? -4.674 -1.837 16.597 1.00 94.38 71 PHE A O 1
ATOM 559 N N . HIS A 1 72 ? -3.881 -2.750 14.694 1.00 95.31 72 HIS A N 1
ATOM 560 C CA . HIS A 1 72 ? -2.483 -2.861 15.128 1.00 95.31 72 HIS A CA 1
ATOM 561 C C . HIS A 1 72 ? -2.262 -3.813 16.331 1.00 95.31 72 HIS A C 1
ATOM 563 O O . HIS A 1 72 ? -1.230 -3.755 16.999 1.00 95.31 72 HIS A O 1
ATOM 569 N N . PHE A 1 73 ? -3.208 -4.724 16.605 1.00 96.88 73 PHE A N 1
ATOM 570 C CA . PHE A 1 73 ? -3.089 -5.693 17.697 1.00 96.88 73 PHE A CA 1
ATOM 571 C C . PHE A 1 73 ? -1.839 -6.570 17.554 1.00 96.88 73 PHE A C 1
ATOM 573 O O . PHE A 1 73 ? -1.668 -7.264 16.554 1.00 96.88 73 PHE A O 1
ATOM 580 N N . ALA A 1 74 ? -1.002 -6.562 18.596 1.00 96.56 74 ALA A N 1
ATOM 581 C CA . ALA A 1 74 ? 0.256 -7.309 18.690 1.00 96.56 74 ALA A CA 1
ATOM 582 C C . ALA A 1 74 ? 1.305 -6.991 17.603 1.00 96.56 74 ALA A C 1
ATOM 584 O O . ALA A 1 74 ? 2.312 -7.693 17.517 1.00 96.56 74 ALA A O 1
ATOM 585 N N . CYS A 1 75 ? 1.107 -5.932 16.817 1.00 96.62 75 CYS A N 1
ATOM 586 C CA . CYS A 1 75 ? 2.096 -5.449 15.862 1.00 96.62 75 CYS A CA 1
ATOM 587 C C . CYS A 1 75 ? 3.058 -4.459 16.528 1.00 96.62 75 CYS A C 1
ATOM 589 O O . CYS A 1 75 ? 2.700 -3.743 17.464 1.00 96.62 75 CYS A O 1
ATOM 591 N N . THR A 1 76 ? 4.279 -4.387 16.005 1.00 96.25 76 THR A N 1
ATOM 592 C CA . THR A 1 76 ? 5.160 -3.227 16.177 1.00 96.25 76 THR A CA 1
ATOM 593 C C . THR A 1 76 ? 5.087 -2.325 14.945 1.00 96.25 76 THR A C 1
ATOM 595 O O . THR A 1 76 ? 4.673 -2.755 13.866 1.00 96.25 76 THR A O 1
ATOM 598 N N . SER A 1 77 ? 5.536 -1.076 15.070 1.00 93.81 77 SER A N 1
ATOM 599 C CA . SER A 1 77 ? 5.646 -0.134 13.949 1.00 93.81 77 SER A CA 1
ATOM 600 C C . SER A 1 77 ? 6.409 -0.738 12.765 1.00 93.81 77 SER A C 1
ATOM 602 O O . SER A 1 77 ? 6.029 -0.536 11.615 1.00 93.81 77 SER A O 1
ATOM 604 N N . GLU A 1 78 ? 7.431 -1.553 13.038 1.00 95.94 78 GLU A N 1
ATOM 605 C CA . GLU A 1 78 ? 8.234 -2.187 11.991 1.00 95.94 78 GLU A CA 1
ATOM 606 C C . GLU A 1 78 ? 7.510 -3.286 11.212 1.00 95.94 78 GLU A C 1
ATOM 608 O O . GLU A 1 78 ? 7.837 -3.469 10.044 1.00 95.94 78 GLU A O 1
ATOM 613 N N . ASP A 1 79 ? 6.496 -3.948 11.779 1.00 97.50 79 ASP A N 1
ATOM 614 C CA . ASP A 1 79 ? 5.677 -4.911 11.024 1.00 97.50 79 ASP A CA 1
ATOM 615 C C . ASP A 1 79 ? 4.867 -4.204 9.924 1.00 97.50 79 ASP A C 1
ATOM 617 O O . ASP A 1 79 ? 4.575 -4.772 8.868 1.00 97.50 79 ASP A O 1
ATOM 621 N N . ILE A 1 80 ? 4.520 -2.936 10.164 1.00 97.44 80 ILE A N 1
ATOM 622 C CA . ILE A 1 80 ? 3.794 -2.087 9.217 1.00 97.44 80 ILE A CA 1
ATOM 623 C C . ILE A 1 80 ? 4.769 -1.437 8.233 1.00 97.44 80 ILE A C 1
ATOM 625 O O . ILE A 1 80 ? 4.554 -1.492 7.018 1.00 97.44 80 ILE A O 1
ATOM 629 N N . ASN A 1 81 ? 5.862 -0.857 8.736 1.00 96.75 81 ASN A N 1
ATOM 630 C CA . ASN A 1 81 ? 6.847 -0.156 7.914 1.00 96.75 81 ASN A CA 1
ATOM 631 C C . ASN A 1 81 ? 7.524 -1.097 6.918 1.00 96.75 81 ASN A C 1
ATOM 633 O O . ASN A 1 81 ? 7.558 -0.799 5.724 1.00 96.75 81 ASN A O 1
ATOM 637 N N . ASN A 1 82 ? 8.022 -2.254 7.365 1.00 98.00 82 ASN A N 1
ATOM 638 C CA . ASN A 1 82 ? 8.754 -3.162 6.483 1.00 98.00 82 ASN A CA 1
ATOM 639 C C . ASN A 1 82 ? 7.866 -3.718 5.355 1.00 98.00 82 ASN A C 1
ATOM 641 O O . ASN A 1 82 ? 8.311 -3.803 4.209 1.00 98.00 82 ASN A O 1
ATOM 645 N N . THR A 1 83 ? 6.598 -4.009 5.652 1.00 98.19 83 THR A N 1
ATOM 646 C CA . THR A 1 83 ? 5.599 -4.479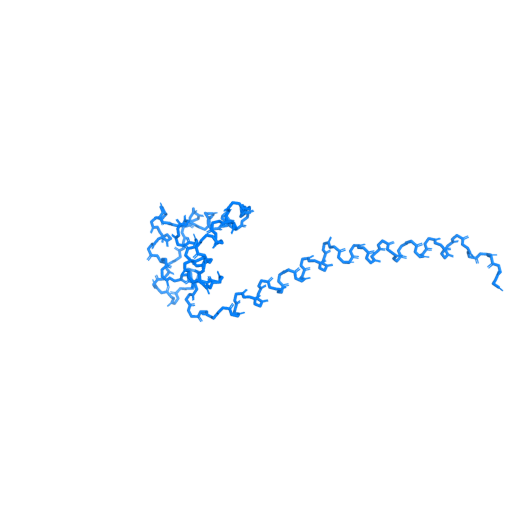 4.694 1.00 98.19 83 THR A CA 1
ATOM 647 C C . THR A 1 83 ? 5.271 -3.368 3.705 1.00 98.19 83 THR A C 1
ATOM 649 O O . THR A 1 83 ? 5.269 -3.604 2.496 1.00 98.19 83 THR A O 1
ATOM 652 N N . SER A 1 84 ? 5.096 -2.135 4.191 1.00 98.06 84 SER A N 1
ATOM 653 C CA . SER A 1 84 ? 4.875 -0.959 3.341 1.00 98.06 84 SER A CA 1
ATOM 654 C C . SER A 1 84 ? 6.051 -0.736 2.388 1.00 98.06 84 SER A C 1
ATOM 656 O O . SER A 1 84 ? 5.858 -0.602 1.181 1.00 98.06 84 SER A O 1
ATOM 658 N N . HIS A 1 85 ? 7.286 -0.790 2.891 1.00 98.69 85 HIS A N 1
ATOM 659 C CA . HIS A 1 85 ? 8.489 -0.661 2.070 1.00 98.69 85 HIS A CA 1
ATOM 660 C C . HIS A 1 85 ? 8.625 -1.790 1.045 1.00 98.69 85 HIS A C 1
ATOM 662 O O . HIS A 1 85 ? 8.980 -1.533 -0.105 1.00 98.69 85 HIS A O 1
ATOM 668 N N . ALA A 1 86 ? 8.318 -3.032 1.424 1.00 98.69 86 ALA A N 1
ATOM 669 C CA . ALA A 1 86 ? 8.342 -4.161 0.502 1.00 98.69 86 ALA A CA 1
ATOM 670 C C . ALA A 1 86 ? 7.342 -3.973 -0.651 1.00 98.69 86 ALA A C 1
ATOM 672 O O . ALA A 1 86 ? 7.698 -4.208 -1.808 1.00 98.69 86 ALA A O 1
ATOM 673 N N . LEU A 1 87 ? 6.125 -3.503 -0.355 1.00 98.56 87 LEU A N 1
ATOM 674 C CA . LEU A 1 87 ? 5.115 -3.188 -1.368 1.00 98.56 87 LEU A CA 1
ATOM 675 C C . LEU A 1 87 ? 5.566 -2.036 -2.277 1.00 98.56 87 LEU A C 1
ATOM 677 O O . LEU A 1 87 ? 5.503 -2.180 -3.496 1.00 98.56 87 LEU A O 1
ATOM 681 N N . MET A 1 88 ? 6.110 -0.952 -1.711 1.00 98.75 88 MET A N 1
ATOM 682 C CA . MET A 1 88 ? 6.656 0.176 -2.482 1.00 98.75 88 MET A CA 1
ATOM 683 C C . MET A 1 88 ? 7.762 -0.269 -3.448 1.00 98.75 88 MET A C 1
ATOM 685 O O . MET A 1 88 ? 7.753 0.099 -4.621 1.00 98.75 88 MET A O 1
ATOM 689 N N . LEU A 1 89 ? 8.717 -1.073 -2.969 1.00 98.88 89 LEU A N 1
ATOM 690 C CA . LEU A 1 89 ? 9.827 -1.569 -3.784 1.00 98.88 89 LEU A CA 1
ATOM 691 C C . LEU A 1 89 ? 9.354 -2.534 -4.870 1.00 98.88 89 LEU A C 1
ATOM 693 O O . LEU A 1 89 ? 9.866 -2.491 -5.989 1.00 98.88 89 LEU A O 1
ATOM 697 N N . LYS A 1 90 ? 8.394 -3.408 -4.550 1.00 98.75 90 LYS A N 1
ATOM 698 C CA . LYS A 1 90 ? 7.817 -4.343 -5.516 1.00 98.75 90 LYS A CA 1
ATOM 699 C C . LYS A 1 90 ? 7.117 -3.593 -6.646 1.00 98.75 90 LYS A C 1
ATOM 701 O O . LYS A 1 90 ? 7.429 -3.855 -7.805 1.00 98.75 90 LYS A O 1
ATOM 706 N N . GLU A 1 91 ? 6.240 -2.655 -6.299 1.00 98.62 91 GLU A N 1
ATOM 707 C CA . GLU A 1 91 ? 5.492 -1.843 -7.257 1.00 98.62 91 GLU A CA 1
ATOM 708 C C . GLU A 1 91 ? 6.451 -1.036 -8.137 1.00 98.62 91 GLU A C 1
ATOM 710 O O . GLU A 1 91 ? 6.475 -1.218 -9.350 1.00 98.62 91 GLU A O 1
ATOM 715 N N . ALA A 1 92 ? 7.355 -0.256 -7.532 1.00 98.75 92 ALA A N 1
ATOM 716 C CA . ALA A 1 92 ? 8.338 0.534 -8.273 1.00 98.75 92 ALA A CA 1
ATOM 717 C C . ALA A 1 92 ? 9.196 -0.329 -9.211 1.00 98.75 92 ALA A C 1
ATOM 719 O O . ALA A 1 92 ? 9.488 0.066 -10.341 1.00 98.75 92 ALA A O 1
ATOM 720 N N . ARG A 1 93 ? 9.594 -1.530 -8.774 1.00 98.75 93 ARG A N 1
ATOM 721 C CA . ARG A 1 93 ? 10.330 -2.467 -9.626 1.00 98.75 93 ARG A CA 1
ATOM 722 C C . ARG A 1 93 ? 9.504 -2.888 -10.837 1.00 98.75 93 ARG A C 1
ATOM 724 O O . ARG A 1 93 ? 10.024 -2.883 -11.949 1.00 98.75 93 ARG A O 1
ATOM 731 N N . GLU A 1 94 ? 8.267 -3.310 -10.612 1.00 98.75 94 GLU A N 1
ATOM 732 C CA . GLU A 1 94 ? 7.423 -3.949 -11.623 1.00 98.75 94 GLU A CA 1
ATOM 733 C C . GLU A 1 94 ? 6.843 -2.947 -12.622 1.00 98.75 94 GLU A C 1
ATOM 735 O O . GLU A 1 94 ? 6.831 -3.236 -13.818 1.00 98.75 94 GLU A O 1
ATOM 740 N N . THR A 1 95 ? 6.432 -1.767 -12.161 1.00 98.62 95 THR A N 1
ATOM 741 C CA . THR A 1 95 ? 5.692 -0.800 -12.984 1.00 98.62 95 THR A CA 1
ATOM 742 C C . THR A 1 95 ? 6.519 0.392 -13.449 1.00 98.62 95 THR A C 1
ATOM 744 O O . THR A 1 95 ? 6.097 1.085 -14.372 1.00 98.62 95 THR A O 1
ATOM 747 N N . VAL A 1 96 ? 7.724 0.596 -12.900 1.00 98.69 96 VAL A N 1
ATOM 748 C CA . VAL A 1 96 ? 8.622 1.694 -13.305 1.00 98.69 96 VAL A CA 1
ATOM 749 C C . VAL A 1 96 ? 9.987 1.177 -13.760 1.00 98.69 96 VAL A C 1
ATOM 751 O O . VAL A 1 96 ? 10.355 1.322 -14.922 1.00 98.69 96 VAL A O 1
ATOM 754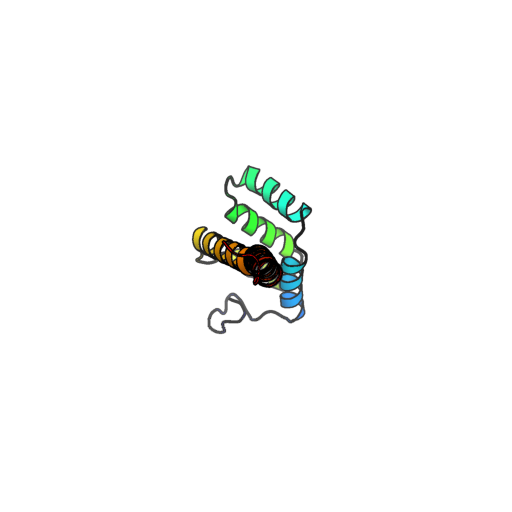 N N . ILE A 1 97 ? 10.750 0.531 -12.874 1.00 98.81 97 ILE A N 1
ATOM 755 C CA . ILE A 1 97 ? 12.166 0.214 -13.132 1.00 98.81 97 ILE A CA 1
ATOM 756 C C . ILE A 1 97 ? 12.321 -0.808 -14.265 1.00 98.81 97 ILE A C 1
ATOM 758 O O . ILE A 1 97 ? 13.115 -0.596 -15.180 1.00 98.81 97 ILE A O 1
ATOM 762 N N . LEU A 1 98 ? 11.597 -1.931 -14.216 1.00 98.81 98 LEU A N 1
ATOM 763 C CA . LEU A 1 98 ? 11.704 -2.969 -15.245 1.00 98.81 98 LEU A CA 1
ATOM 764 C C . LEU A 1 98 ? 11.228 -2.493 -16.630 1.00 98.81 98 LEU A C 1
ATOM 766 O O . LEU A 1 98 ? 11.926 -2.804 -17.601 1.00 98.81 98 LEU A O 1
ATOM 770 N N . PRO A 1 99 ? 10.115 -1.740 -16.756 1.00 98.81 99 PRO A N 1
ATOM 771 C CA . PRO A 1 99 ? 9.743 -1.091 -18.012 1.00 98.81 99 PRO A CA 1
ATOM 772 C C . PRO A 1 99 ? 10.840 -0.183 -18.577 1.00 98.81 99 PRO A C 1
ATOM 774 O O . PRO A 1 99 ? 11.208 -0.331 -19.740 1.00 98.81 99 PRO A O 1
ATOM 777 N N . GLU A 1 100 ? 11.447 0.681 -17.762 1.00 98.81 100 GLU A N 1
ATOM 778 C CA . GLU A 1 100 ? 12.496 1.585 -18.254 1.00 98.81 100 GLU A CA 1
ATOM 779 C C . GLU A 1 100 ? 13.786 0.853 -18.642 1.00 98.81 100 GLU A C 1
ATOM 781 O O . GLU A 1 100 ? 14.401 1.143 -19.672 1.00 98.81 100 GLU A O 1
ATOM 786 N N . ILE A 1 101 ? 14.175 -0.173 -17.880 1.00 98.81 101 ILE A N 1
ATOM 787 C CA . ILE A 1 101 ? 15.290 -1.048 -18.264 1.00 98.81 101 ILE A CA 1
ATOM 788 C C . ILE A 1 101 ? 14.986 -1.749 -19.594 1.00 98.81 101 ILE A C 1
ATOM 790 O O . ILE A 1 101 ? 15.881 -1.897 -20.429 1.00 98.81 101 ILE A O 1
ATOM 794 N N . ARG A 1 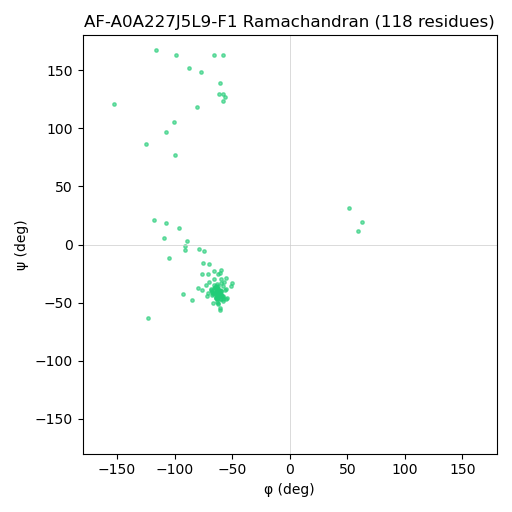102 ? 13.736 -2.174 -19.821 1.00 98.75 102 ARG A N 1
ATOM 795 C CA . ARG A 1 102 ? 13.327 -2.789 -21.089 1.00 98.75 102 ARG A CA 1
ATOM 796 C C . ARG A 1 102 ? 13.471 -1.809 -22.250 1.00 98.75 102 ARG A C 1
ATOM 798 O O . ARG A 1 102 ? 14.088 -2.181 -23.246 1.00 98.75 102 ARG A O 1
ATOM 805 N N . ASN A 1 103 ? 12.998 -0.574 -22.084 1.00 98.75 103 ASN A N 1
ATOM 806 C CA . ASN A 1 103 ? 13.132 0.491 -23.080 1.00 98.75 103 ASN A CA 1
ATOM 807 C C . ASN A 1 103 ? 14.600 0.697 -23.478 1.00 98.75 103 ASN A C 1
ATOM 809 O O . ASN A 1 103 ? 14.929 0.733 -24.664 1.00 98.75 103 ASN A O 1
ATOM 813 N N . LEU A 1 104 ? 15.500 0.758 -22.492 1.00 98.81 104 LEU A N 1
ATOM 814 C CA . LEU A 1 104 ? 16.933 0.906 -22.739 1.00 98.81 104 LEU A CA 1
ATOM 815 C C . LEU A 1 104 ? 17.524 -0.298 -23.485 1.00 98.81 104 LEU A C 1
ATOM 817 O O . LEU A 1 104 ? 18.274 -0.123 -24.446 1.00 98.81 104 LEU A O 1
ATOM 821 N N . ILE A 1 105 ? 17.190 -1.520 -23.061 1.00 98.88 105 ILE A N 1
ATOM 822 C CA . ILE A 1 105 ? 17.647 -2.749 -23.725 1.00 98.88 105 ILE A CA 1
ATOM 823 C C . ILE A 1 105 ? 17.218 -2.753 -25.192 1.00 98.88 105 ILE A C 1
ATOM 825 O O . ILE A 1 105 ? 18.019 -3.088 -26.066 1.00 98.88 105 ILE A O 1
ATOM 829 N N . ASP A 1 106 ? 15.969 -2.395 -25.468 1.00 98.81 106 ASP A N 1
ATOM 830 C CA . ASP A 1 106 ? 15.425 -2.438 -26.819 1.00 98.81 106 ASP A CA 1
ATOM 831 C C . ASP A 1 106 ? 16.006 -1.321 -27.699 1.00 98.81 106 ASP A C 1
ATOM 833 O O . ASP A 1 106 ? 16.326 -1.576 -28.861 1.00 98.81 106 ASP A O 1
ATOM 837 N N . ALA A 1 107 ? 16.283 -0.140 -27.136 1.00 98.81 107 ALA A N 1
ATOM 838 C CA . ALA A 1 107 ? 17.016 0.922 -27.826 1.00 98.81 107 ALA A CA 1
ATOM 839 C C . ALA A 1 107 ? 18.446 0.491 -28.202 1.00 98.81 107 ALA A C 1
ATOM 841 O O . ALA A 1 107 ? 18.874 0.674 -29.341 1.00 98.81 107 ALA A O 1
ATOM 842 N N . ILE A 1 108 ? 19.177 -0.146 -27.281 1.00 98.81 108 ILE A N 1
ATOM 843 C CA . ILE A 1 108 ? 20.529 -0.658 -27.558 1.00 98.81 108 ILE A CA 1
ATOM 844 C C . ILE A 1 108 ? 20.485 -1.751 -28.633 1.00 98.81 108 ILE A C 1
ATOM 846 O O . ILE A 1 108 ? 21.320 -1.764 -29.538 1.00 98.81 108 ILE A O 1
ATOM 850 N N . LYS A 1 109 ? 19.501 -2.657 -28.576 1.00 98.81 109 LYS A N 1
ATOM 851 C CA . LYS A 1 109 ? 19.308 -3.680 -29.616 1.00 98.81 109 LYS A CA 1
ATOM 852 C C . LYS A 1 109 ? 19.014 -3.063 -30.978 1.00 98.81 109 LYS A C 1
ATOM 854 O O . LYS A 1 109 ? 19.536 -3.560 -31.971 1.00 98.81 109 LYS A O 1
ATOM 859 N N . ALA A 1 110 ? 18.206 -2.006 -31.030 1.00 98.81 110 ALA A N 1
ATOM 860 C CA . ALA A 1 110 ? 17.914 -1.305 -32.274 1.00 98.81 110 ALA A CA 1
ATOM 861 C C . ALA A 1 110 ? 19.197 -0.739 -32.900 1.00 98.81 110 ALA A C 1
ATOM 863 O O . ALA A 1 110 ? 19.465 -1.017 -34.065 1.00 98.81 110 ALA A O 1
ATOM 864 N N . LEU A 1 111 ? 20.042 -0.070 -32.107 1.00 98.69 111 LEU A N 1
ATOM 865 C CA . LEU A 1 111 ? 21.339 0.445 -32.567 1.00 98.69 111 LEU A CA 1
ATOM 866 C C . LEU A 1 111 ? 22.278 -0.678 -33.031 1.00 98.69 111 LEU A C 1
ATOM 868 O O . LEU A 1 111 ? 22.957 -0.544 -34.045 1.00 98.69 111 LEU A O 1
ATOM 872 N N . ALA A 1 112 ? 22.301 -1.808 -32.320 1.00 98.56 112 ALA A N 1
ATOM 873 C CA . ALA A 1 112 ? 23.102 -2.965 -32.716 1.00 98.56 112 ALA A CA 1
ATOM 874 C C . ALA A 1 112 ? 22.651 -3.554 -34.064 1.00 98.56 112 ALA A C 1
ATOM 876 O O . ALA A 1 112 ? 23.486 -3.986 -34.856 1.00 98.56 112 ALA A O 1
ATOM 877 N N . VAL A 1 113 ? 21.342 -3.571 -34.334 1.00 98.50 113 VAL A N 1
ATOM 878 C CA . VAL A 1 113 ? 20.796 -3.995 -35.631 1.00 98.50 113 VAL A CA 1
ATOM 879 C C . VAL A 1 113 ? 21.095 -2.965 -36.719 1.00 98.50 113 VAL A C 1
ATOM 881 O O . VAL A 1 113 ? 21.458 -3.360 -37.822 1.00 98.50 113 VAL A O 1
ATOM 884 N N . GLU A 1 114 ? 20.961 -1.673 -36.421 1.00 98.44 114 GLU A N 1
ATOM 885 C CA . GLU A 1 114 ? 21.204 -0.572 -37.359 1.00 98.44 114 GLU A CA 1
ATOM 886 C C . GLU A 1 114 ? 22.662 -0.530 -37.828 1.00 98.44 114 GLU A C 1
ATOM 888 O O . GLU A 1 114 ? 22.935 -0.441 -39.024 1.00 98.44 114 GLU A O 1
ATOM 893 N N . TYR A 1 115 ? 23.608 -0.662 -36.899 1.00 98.19 115 TYR A N 1
ATOM 894 C CA . TYR A 1 115 ? 25.038 -0.522 -37.178 1.00 98.19 115 TYR A CA 1
ATOM 895 C C . TYR A 1 115 ? 25.761 -1.847 -37.428 1.00 98.19 115 TYR A C 1
ATOM 897 O O . TYR A 1 115 ? 26.989 -1.888 -37.440 1.00 98.19 115 TYR A O 1
ATOM 905 N N . ARG A 1 116 ? 25.020 -2.935 -37.663 1.00 97.75 116 ARG A N 1
ATOM 906 C CA . ARG A 1 116 ? 25.559 -4.300 -37.788 1.00 97.75 116 ARG A CA 1
ATOM 907 C C . ARG A 1 116 ? 26.651 -4.485 -38.851 1.00 97.75 116 ARG A C 1
ATOM 909 O O . ARG A 1 116 ? 27.483 -5.371 -38.697 1.00 97.75 116 ARG A O 1
ATOM 916 N N . ASP A 1 117 ? 26.626 -3.680 -39.914 1.00 98.06 117 ASP A N 1
ATOM 917 C CA . ASP A 1 117 ? 27.535 -3.799 -41.061 1.00 98.06 117 ASP A CA 1
ATOM 918 C C . ASP A 1 117 ? 28.561 -2.651 -41.116 1.00 98.06 117 ASP A C 1
ATOM 920 O O . ASP A 1 117 ? 29.331 -2.557 -42.073 1.00 98.06 117 ASP A O 1
ATOM 924 N N . ILE A 1 118 ? 28.587 -1.774 -40.103 1.00 97.44 118 ILE A N 1
ATOM 925 C CA . ILE A 1 118 ? 29.593 -0.715 -39.987 1.00 97.44 118 ILE A CA 1
ATOM 926 C C . ILE A 1 118 ? 30.874 -1.336 -39.407 1.00 97.44 118 ILE A C 1
ATOM 928 O O . ILE A 1 118 ? 30.842 -1.833 -38.279 1.00 97.44 118 ILE A O 1
ATOM 932 N N . PRO A 1 119 ? 32.006 -1.324 -40.137 1.00 92.62 119 PRO A N 1
ATOM 933 C CA . PRO A 1 119 ? 33.282 -1.778 -39.593 1.00 92.62 119 PRO A CA 1
ATOM 934 C C . PRO A 1 119 ? 33.689 -0.927 -38.382 1.00 92.62 119 PRO A C 1
ATOM 936 O O . PRO A 1 119 ? 33.538 0.295 -38.419 1.00 92.62 119 PRO A O 1
ATOM 939 N N . LEU A 1 120 ? 34.216 -1.573 -37.338 1.00 86.06 120 LEU A N 1
ATOM 940 C CA . LEU A 1 120 ? 34.758 -0.920 -36.140 1.00 86.06 120 LEU A CA 1
ATOM 941 C C . LEU A 1 120 ? 36.233 -0.541 -36.315 1.00 86.06 120 LEU A C 1
ATOM 943 O O . LEU A 1 120 ? 36.991 -1.389 -36.842 1.00 86.06 120 LEU A O 1
#

Sequence (120 aa):
LAATAEIAEVPAFSAEANQFLDDLAANFSEADALRIKEIERTTNHDVKAVE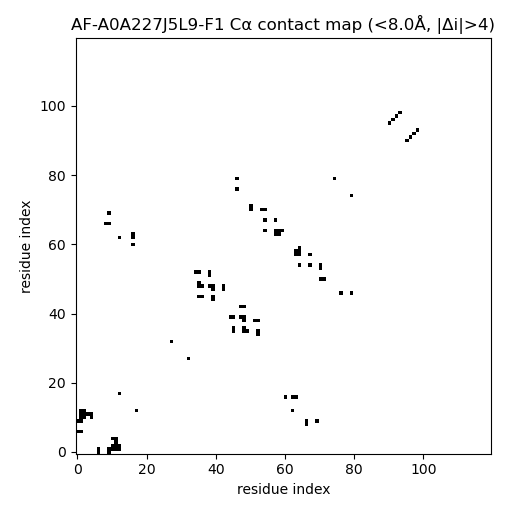YFLKEKVADVPELHAVNEFFHFACTSEDINNTSHALMLKEARETVILPEIRNLIDAIKALAVEYRDIPL

Secondary structure (DSSP, 8-state):
-TT-TT-TTSPPPPHHHHHHHHHHHHT--HHHHHHHHHHHHHHS-HHHHHHHHHHHHTTT-HHHHTTGGGTTTT--HHHHHHHHHHHHHHHIIIIIIHHHHHHHHHHHHHHHHHTTTS--

=== Feature glossary ===
The features interleaved in this record are:

— What the protein is —

Sequence gives the chain of amino acids in standard one-letter code (A=alanine, C=cysteine, …, Y=tyrosine), read N→C. It is the only feature that is directly encoded by the gene; all structural features are derived from the folded form of this sequence.

Database cross-references. InterPro integrates a dozen domain/family signature databases into unified entries with residue-range hits. GO terms attach function/process/location labels with evidence codes. CATH codes position the fold in a four-level structural taxonomy. Organism is the NCBI-taxonomy species name.

— Where its atoms are —

Atomic coordinates in PDBx/mmCIF format — the same representation the Protein Data Bank distributes. Each line of the _atom_site loop places one backbone atom in Cartesian space (units: ångströms, origin: arbitrary).

The six renders are orthographic views along the three Cartesian axes in both directions. Representation (cartoon, sticks, or surface) and color scheme (sequence-rainbow or by-chain) vary across proteins so the training set covers all the common visualization conventions.

— Local backbone conformation —

Eight-state secondary structure (DSSP): H is the canonical α-helix, G the tighter 3₁₀-helix, I the wider π-helix; E/B are β-structure, T and S are turns and bends, and '-' is everything else. DSSP derives these from the pattern of main-chain N–H···O=C hydrogen bonds, not from the sequence.

P-SEA three-state annotation labels each residue as helix, strand, or coil based purely on the geometry of the Cα trace. It serves as a fallback when the full backbone (and thus DSSP) is unavailable.

The φ/ψ torsion pair specifies the backbone conformation at each residue. φ rotates about the N–Cα bond, ψ about the Cα–C bond. Steric clashes forbid most of the (φ, ψ) plane — the allowed regions (α-helix basin, β-sheet basin, left-handed helix) are the Ramachandran-allowed regions.

— Global shape and packing —

The geometric summary reports three shape descriptors. Rg (radius of gyration) measures how spread out the Cα atoms are about their centre of mass; compact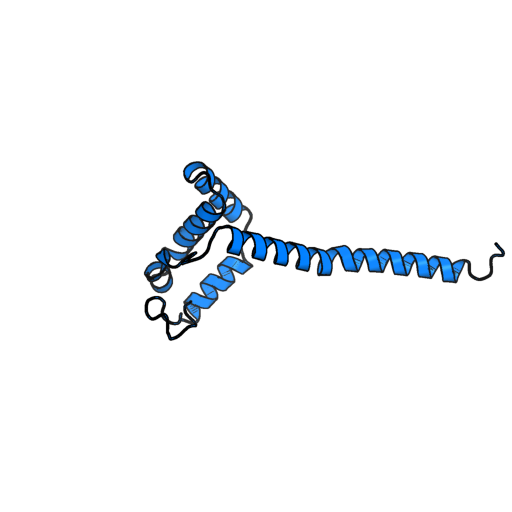 globular proteins have small Rg, e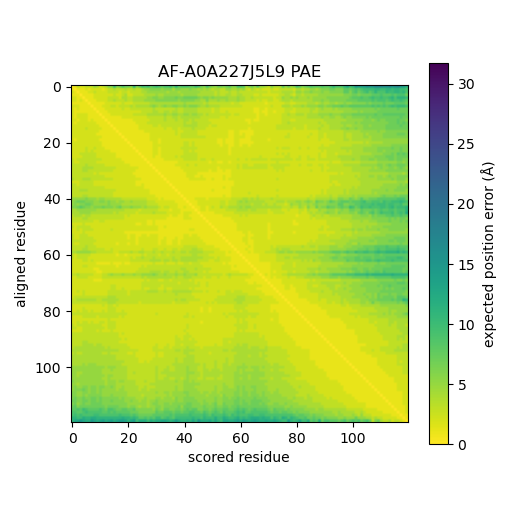longated or unfolded ones large. Cα contacts (<8 Å, |i−j|>4) count long-range residue pairs in spati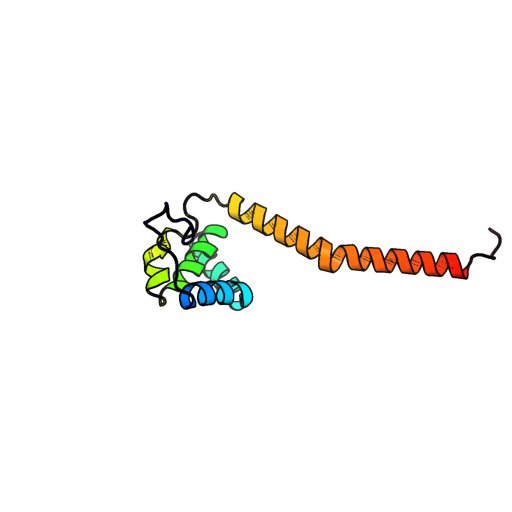al proximity — high for tightly packed folds, near zero for rods or random coil. The bounding-box extents give the protein's footprint along x, y, z in Å.

Solvent-accessible surface area (SASA) is the area in Å² traced out by the centre of a 1.4 Å probe sphere (a water molecule) rolled over the protein's van der Waals surface (Shrake–Rupley / Lee–Richards construction). Buried residues have near-zero SASA; fully exposed residues can exceed 200 Å². The total SASA scales roughly with the number of surface residues.

The contact map is a binary N×N matrix image: pixel (i, j) is dark where Cα_i and Cα_j are within 8 Å and |i−j|>4. Because the |i−j|>4 filter removes local helical contacts, off-diagonal stripes parallel to the main diagonal indicate parallel β-sheets; stripes perpendicular to it indicate antiparallel β-sheets. The Ramachandran plot scatters every residue's (φ, ψ) pair against the sterically allowed regions. The PAE heatmap renders the predicted-aligned-error matrix.

— Structural neighborhood —

3Di is Foldseek's structural alphabet. Each residue is assigned one of twenty discrete states based on how its Cα sits relative to its spatial (not sequential) neighbors. Aligning 3Di strings finds structural homologs roughly as well as full 3D superposition, but orders of magnitude faster.

Nearest PDB neighbors are the top structural matches found by Foldseek when searching this structure against the entire Protein Data Bank. Each hit reports a TM-score (0 to 1; >0.5 almost always implies the same fold) and an E-value. These are *structural* homologs — they may share no detectable sequence similarity.

— Confidence and disorder —

For A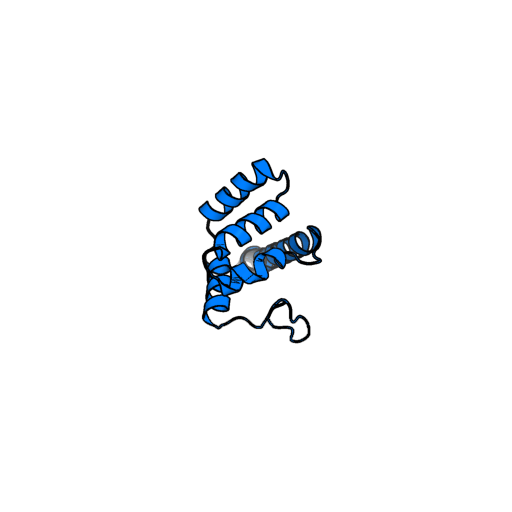lphaFold models, the B-factor field carries pLDDT — the model's own estimate of local accuracy on a 0–100 scale. Regions with pLDDT<50 should be treated as essentially unmodeled; they often correspond to intrinsically disordered segments.

Crystallographic B-factors measure how much each atom's electron density is smeared out, in Å². They rise in mobile loops and surface residues and fall in the buried interior. In AlphaFold models this column is repurposed to hold pLDDT instead.

Predicted aligned error is AlphaFold's pairwise confidence. Unlike pLDDT (per-residue), PAE is per-residue-pair and captures whether two parts of the structure are correctly placed relative to each other. Units are ångströms of expected positional error.